Protein AF-A0A5M9TMG5-F1 (afdb_monomer_lite)

Secondary structure (DSSP, 8-state):
-EEE-TTS-EEE----TT-EE-S-SSEEEEETTTEEEE-GGG--TTTTSTT---TTSEEPPP----GGG-----SPPP------

Radius of gyration: 18.09 Å; chains: 1; bounding box: 38×38×43 Å

pLDDT: mean 95.36, std 5.72, range [56.09, 98.25]

Foldseek 3Di:
DWDQDPVRDIDDDDPDQPDWDDCQDQFVDADPPPGTHGDPVSHDPCPVPPPDPCVVTGTDDDDDDDPPPDDDDPDDDDDDDPDD

Sequence (84 aa):
MDITLEDGSIETINSAETFKFSYDGPYRYTDLFTGVKYDARMEKDDYSVAGFDDSTWINVQVKDYDKQRLFAQSHPIKRPITNV

Structure (mmCIF, N/CA/C/O backbone):
data_AF-A0A5M9TMG5-F1
#
_entry.id   AF-A0A5M9TMG5-F1
#
loop_
_atom_site.group_PDB
_atom_site.id
_atom_site.type_symbol
_atom_site.label_atom_id
_atom_site.label_alt_id
_atom_site.label_comp_id
_atom_site.label_asym_id
_atom_site.label_entity_id
_atom_site.label_seq_id
_atom_site.pdbx_PDB_ins_code
_atom_site.Cartn_x
_atom_site.Cartn_y
_atom_site.Cartn_z
_atom_site.occupancy
_atom_site.B_iso_or_equiv
_atom_site.auth_seq_id
_atom_site.auth_comp_id
_atom_site.auth_asym_id
_atom_site.auth_atom_id
_atom_site.pdbx_PDB_model_num
ATOM 1 N N . MET A 1 1 ? -9.296 -1.134 8.801 1.00 95.81 1 MET A N 1
ATOM 2 C CA . MET A 1 1 ? -10.625 -1.332 8.197 1.00 95.81 1 MET A CA 1
ATOM 3 C C . MET A 1 1 ? -11.550 -1.705 9.322 1.00 95.81 1 MET A C 1
ATOM 5 O O . MET A 1 1 ? -11.216 -2.636 10.039 1.00 95.81 1 MET A O 1
ATOM 9 N N . ASP A 1 2 ? -12.657 -0.990 9.457 1.00 97.62 2 ASP A N 1
ATOM 10 C CA . ASP A 1 2 ? -13.658 -1.276 10.480 1.00 97.62 2 ASP A CA 1
ATOM 11 C C . ASP A 1 2 ? -14.869 -1.932 9.822 1.00 97.62 2 ASP A C 1
ATOM 13 O O . ASP A 1 2 ? -15.311 -1.499 8.754 1.00 97.62 2 ASP A O 1
ATOM 17 N N . ILE A 1 3 ? -15.377 -2.985 10.452 1.00 98.12 3 ILE A N 1
ATOM 18 C CA . ILE A 1 3 ? -16.560 -3.733 10.042 1.00 98.12 3 ILE A CA 1
ATOM 19 C C . ILE A 1 3 ? -17.558 -3.637 11.191 1.00 98.12 3 ILE A C 1
ATOM 21 O O . ILE A 1 3 ? -17.274 -4.091 12.295 1.00 98.12 3 ILE A O 1
ATOM 25 N N . THR A 1 4 ? -18.728 -3.055 10.942 1.00 98.25 4 THR A N 1
ATOM 26 C CA . THR A 1 4 ? -19.852 -3.123 11.884 1.00 98.25 4 THR A CA 1
ATOM 27 C C . THR A 1 4 ? -20.636 -4.404 11.626 1.00 98.25 4 THR A C 1
ATOM 29 O O . THR A 1 4 ? -21.113 -4.619 10.511 1.00 98.25 4 THR A O 1
ATOM 32 N N . LEU A 1 5 ? -20.755 -5.248 12.648 1.00 98.00 5 LEU A N 1
ATOM 33 C CA . LEU A 1 5 ? -21.497 -6.505 12.599 1.00 98.00 5 LEU A CA 1
ATOM 34 C C . LEU A 1 5 ? -22.992 -6.277 12.859 1.00 98.00 5 LEU A C 1
ATOM 36 O O . LEU A 1 5 ? -23.415 -5.201 13.285 1.00 98.00 5 LEU A O 1
ATOM 40 N N . GLU A 1 6 ? -23.808 -7.301 12.602 1.00 98.19 6 GLU A N 1
ATOM 41 C CA . GLU A 1 6 ? -25.270 -7.223 12.759 1.00 98.19 6 GLU A CA 1
ATOM 42 C C . GLU A 1 6 ? -25.707 -6.893 14.194 1.00 98.19 6 GLU A C 1
ATOM 44 O O . GLU A 1 6 ? -26.721 -6.226 14.394 1.00 98.19 6 GLU A O 1
ATOM 49 N N . ASP A 1 7 ? -24.929 -7.314 15.194 1.00 97.62 7 ASP A N 1
ATOM 50 C CA . ASP A 1 7 ? -25.172 -7.018 16.610 1.00 97.62 7 ASP A CA 1
ATOM 51 C C . ASP A 1 7 ? -24.702 -5.612 17.039 1.00 97.62 7 ASP A C 1
ATOM 53 O O . ASP A 1 7 ? -24.856 -5.227 18.199 1.00 97.62 7 ASP A O 1
ATOM 57 N N . GLY A 1 8 ? -24.145 -4.833 16.106 1.00 97.75 8 GLY A N 1
ATOM 58 C CA . GLY A 1 8 ? -23.619 -3.489 16.329 1.00 97.75 8 GLY A CA 1
ATOM 59 C C . GLY A 1 8 ? -22.194 -3.441 16.881 1.00 97.75 8 GLY A C 1
ATOM 60 O O . GLY A 1 8 ? -21.656 -2.343 17.048 1.00 97.75 8 GLY A O 1
ATOM 61 N N . SER A 1 9 ? -21.560 -4.585 17.154 1.00 98.06 9 SER A N 1
ATOM 62 C CA . SER A 1 9 ? -20.140 -4.626 17.503 1.00 98.06 9 SER A CA 1
ATOM 63 C C . SER A 1 9 ? -19.262 -4.257 16.300 1.00 98.06 9 SER A C 1
ATOM 65 O O . SER A 1 9 ? -19.687 -4.322 15.144 1.00 98.06 9 SER A O 1
ATOM 67 N N . ILE A 1 10 ? -18.036 -3.805 16.575 1.00 98.19 10 ILE A N 1
ATOM 68 C CA . ILE A 1 10 ? -17.076 -3.398 15.546 1.00 98.19 10 ILE A CA 1
ATOM 69 C C . ILE A 1 10 ? -15.877 -4.336 15.594 1.00 98.19 10 ILE A C 1
ATOM 71 O O . ILE A 1 10 ? -15.225 -4.460 16.632 1.00 98.19 10 ILE A O 1
ATOM 75 N N . GLU A 1 11 ? -15.566 -4.946 14.456 1.00 98.06 11 GLU A N 1
ATOM 76 C CA . GLU A 1 11 ? -14.301 -5.631 14.218 1.00 98.06 11 GLU A CA 1
ATOM 77 C C . GLU A 1 11 ? -13.361 -4.710 13.435 1.00 98.06 11 GLU A C 1
ATOM 79 O O . GLU A 1 11 ? -13.757 -4.094 12.444 1.00 98.06 11 GLU A O 1
ATOM 84 N N . THR A 1 12 ? -12.099 -4.628 13.857 1.00 97.44 12 THR A N 1
ATOM 85 C CA . THR A 1 12 ? -11.088 -3.808 13.186 1.00 97.44 12 THR A CA 1
ATOM 86 C C . THR A 1 12 ? -9.943 -4.670 12.669 1.00 97.44 12 THR A C 1
ATOM 88 O O . THR A 1 12 ? -9.216 -5.296 13.438 1.00 97.44 12 THR A O 1
ATOM 91 N N . ILE A 1 13 ? -9.706 -4.601 11.360 1.00 96.25 13 ILE A N 1
ATOM 92 C CA . ILE A 1 13 ? -8.533 -5.173 10.693 1.00 96.25 13 ILE A CA 1
ATOM 93 C C . ILE A 1 13 ? -7.512 -4.056 10.454 1.00 96.25 13 ILE A C 1
ATOM 95 O O . ILE A 1 13 ? -7.701 -3.194 9.590 1.00 96.25 13 ILE A O 1
ATOM 99 N N . ASN A 1 14 ? -6.430 -4.052 11.231 1.00 94.88 14 ASN A N 1
ATOM 100 C CA . ASN A 1 14 ? -5.351 -3.064 11.144 1.00 94.88 14 ASN A CA 1
ATOM 101 C C . ASN A 1 14 ? -4.156 -3.597 10.353 1.00 94.88 14 ASN A C 1
ATOM 103 O O . ASN A 1 14 ? -3.868 -4.788 10.401 1.00 94.88 14 ASN A O 1
ATOM 107 N N . SER A 1 15 ? -3.408 -2.704 9.697 1.00 94.94 15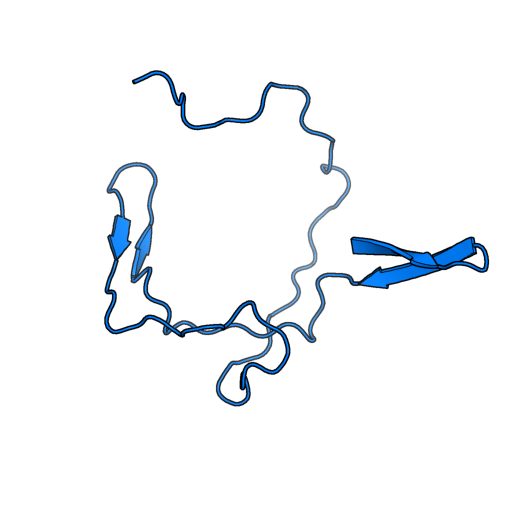 SER A N 1
ATOM 108 C CA . SER A 1 15 ? -2.057 -3.030 9.230 1.00 94.94 15 SER A CA 1
ATOM 109 C C . SER A 1 15 ? -1.167 -3.328 10.439 1.00 94.94 15 SER A C 1
ATOM 111 O O . SER A 1 15 ? -1.005 -2.462 11.302 1.00 94.94 15 SER A O 1
ATOM 113 N N . ALA A 1 16 ? -0.604 -4.530 10.492 1.00 94.81 16 ALA A N 1
ATOM 114 C CA . ALA A 1 16 ? 0.137 -5.050 11.638 1.00 94.81 16 ALA A CA 1
ATOM 115 C C . ALA A 1 16 ? 1.313 -5.929 11.184 1.00 94.81 16 ALA A C 1
ATOM 117 O O . ALA A 1 16 ? 1.503 -6.172 9.993 1.00 94.81 16 ALA A O 1
ATOM 118 N N . GLU A 1 17 ? 2.088 -6.435 12.137 1.00 96.12 17 GLU A N 1
ATOM 119 C CA . GLU A 1 17 ? 3.231 -7.331 11.931 1.00 96.12 17 GLU A CA 1
ATOM 120 C C . GLU A 1 17 ? 2.876 -8.669 11.261 1.00 96.12 17 GLU A C 1
ATOM 122 O O . GLU A 1 17 ? 3.763 -9.365 10.772 1.00 96.12 17 GLU A O 1
ATOM 127 N N . THR A 1 18 ? 1.589 -9.027 11.225 1.00 94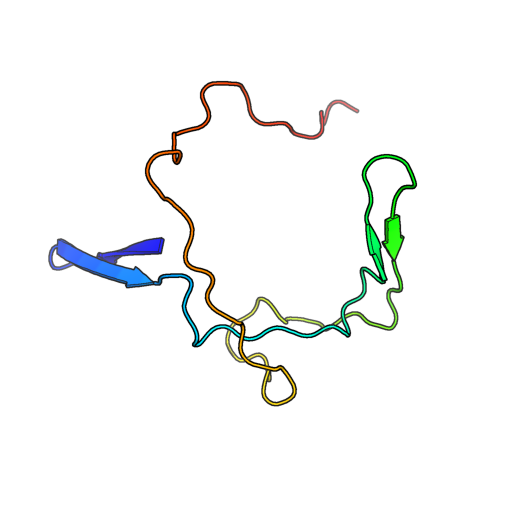.62 18 THR A N 1
ATOM 128 C CA . THR A 1 18 ? 1.078 -10.239 10.570 1.00 94.62 18 THR A CA 1
ATOM 129 C C . THR A 1 18 ? 0.994 -10.118 9.051 1.00 94.62 18 THR A C 1
ATOM 131 O O . THR A 1 18 ? 0.838 -11.130 8.371 1.00 94.62 18 THR A O 1
ATOM 134 N N . PHE A 1 19 ? 1.096 -8.904 8.501 1.00 96.81 19 PHE A N 1
ATOM 135 C CA . PHE A 1 19 ? 1.134 -8.708 7.056 1.00 96.81 19 PHE A CA 1
ATOM 136 C C . PHE A 1 19 ? 2.436 -9.265 6.483 1.00 96.81 19 PHE A C 1
ATOM 138 O O . PHE A 1 19 ? 3.504 -9.149 7.089 1.00 96.81 19 PHE A O 1
ATOM 145 N N . LYS A 1 20 ? 2.361 -9.817 5.274 1.00 97.25 20 LYS A N 1
ATOM 146 C CA . LYS A 1 20 ? 3.525 -10.297 4.531 1.00 97.25 20 LYS A CA 1
ATOM 147 C C . LYS A 1 20 ? 3.812 -9.434 3.312 1.00 97.25 20 LYS A C 1
ATOM 149 O O . LYS A 1 20 ? 2.933 -8.754 2.788 1.00 97.25 20 LYS A O 1
ATOM 154 N N . PHE A 1 21 ? 5.054 -9.476 2.848 1.00 97.00 21 PHE A N 1
ATOM 155 C CA . PHE A 1 21 ? 5.500 -8.810 1.635 1.00 97.00 21 PHE A CA 1
ATOM 156 C C . PHE A 1 21 ? 6.558 -9.639 0.891 1.00 97.00 21 PHE A C 1
ATOM 158 O O . PHE A 1 21 ? 7.193 -10.531 1.457 1.00 97.00 21 PHE A O 1
ATOM 165 N N . SER A 1 22 ? 6.764 -9.318 -0.387 1.00 96.12 22 SER A N 1
ATOM 166 C CA . SER A 1 22 ? 7.806 -9.906 -1.229 1.00 96.12 22 SER A CA 1
ATOM 167 C C . SER A 1 22 ? 8.472 -8.842 -2.103 1.00 96.12 22 SER A C 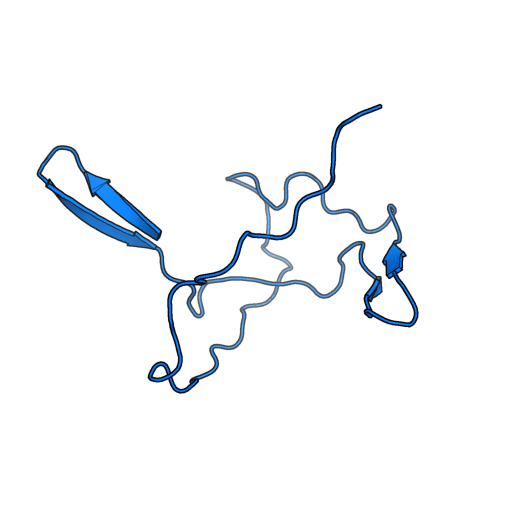1
ATOM 169 O O . SER A 1 22 ? 7.824 -7.897 -2.553 1.00 96.12 22 SER A O 1
ATOM 171 N N . TYR A 1 23 ? 9.772 -9.006 -2.360 1.00 94.88 23 TYR A N 1
ATOM 172 C CA . TYR A 1 23 ? 10.537 -8.190 -3.313 1.00 94.88 23 TYR A CA 1
ATOM 173 C C . TYR A 1 23 ? 10.411 -8.691 -4.769 1.00 94.88 23 TYR A C 1
ATOM 175 O O . TYR A 1 23 ? 10.855 -8.027 -5.714 1.00 94.88 23 TYR A O 1
ATOM 183 N N . ASP A 1 24 ? 9.772 -9.845 -4.970 1.00 94.94 24 ASP A N 1
ATOM 184 C CA . ASP A 1 24 ? 9.669 -10.533 -6.260 1.00 94.94 24 ASP A CA 1
ATOM 185 C C . ASP A 1 24 ? 8.359 -10.217 -6.993 1.00 94.94 24 ASP A C 1
ATOM 187 O O . ASP A 1 24 ? 7.728 -11.098 -7.575 1.00 94.94 24 ASP A O 1
ATOM 191 N N . GLY A 1 25 ? 7.948 -8.946 -6.953 1.00 95.50 25 GLY A N 1
ATOM 192 C CA . GLY A 1 25 ? 6.806 -8.427 -7.708 1.00 95.50 25 GLY A CA 1
ATOM 193 C C . GLY A 1 25 ? 7.181 -7.875 -9.093 1.00 95.50 25 GLY A C 1
ATOM 194 O O . GLY A 1 25 ? 8.363 -7.659 -9.389 1.00 95.50 25 GLY A O 1
ATOM 195 N N . PRO A 1 26 ? 6.189 -7.579 -9.947 1.00 97.31 26 PRO A N 1
ATOM 196 C CA . PRO A 1 26 ? 6.430 -7.175 -11.332 1.00 97.31 26 PRO A CA 1
ATOM 197 C C . PRO A 1 26 ? 6.910 -5.725 -11.490 1.00 97.31 26 PRO A C 1
ATOM 199 O O . PRO A 1 26 ? 7.603 -5.406 -12.457 1.00 97.31 26 PRO A O 1
ATOM 202 N N . TYR A 1 27 ? 6.637 -4.845 -10.522 1.00 96.94 27 TYR A N 1
ATOM 203 C CA . TYR A 1 27 ? 7.219 -3.502 -10.476 1.00 96.94 27 TYR A CA 1
ATOM 204 C C . TYR A 1 27 ? 8.679 -3.576 -10.029 1.00 96.94 27 TYR A C 1
ATOM 206 O O . TYR A 1 27 ? 8.979 -3.727 -8.848 1.00 96.94 27 TYR A O 1
ATOM 214 N N . ARG A 1 28 ? 9.606 -3.467 -10.983 1.00 96.25 28 ARG A N 1
ATOM 215 C CA . ARG A 1 28 ? 11.049 -3.574 -10.710 1.00 96.25 28 ARG A CA 1
ATOM 216 C C . ARG A 1 28 ? 11.646 -2.255 -10.239 1.00 96.25 28 ARG A C 1
ATOM 218 O O . ARG A 1 28 ? 12.647 -2.257 -9.533 1.00 96.25 28 ARG A O 1
ATOM 225 N N . TYR A 1 29 ? 11.039 -1.144 -10.645 1.00 95.56 29 TYR A N 1
ATOM 226 C CA . TYR A 1 29 ? 11.323 0.188 -10.128 1.00 95.56 29 TYR A CA 1
ATOM 227 C C . TYR A 1 29 ? 10.186 1.153 -10.523 1.00 95.56 29 TYR A C 1
ATOM 229 O O . TYR A 1 29 ? 9.581 1.001 -11.590 1.00 95.56 29 TYR A O 1
ATOM 237 N N . THR A 1 30 ? 9.922 2.141 -9.666 1.00 96.81 30 THR A N 1
ATOM 238 C CA . THR A 1 30 ? 8.946 3.221 -9.873 1.00 96.81 30 THR A CA 1
ATOM 239 C C . THR A 1 30 ? 9.507 4.531 -9.319 1.00 96.81 30 THR A C 1
ATOM 241 O O . THR A 1 30 ? 9.825 4.596 -8.132 1.00 96.81 30 THR A O 1
ATOM 244 N N . ASP A 1 31 ? 9.592 5.581 -10.128 1.00 97.56 31 ASP A N 1
ATOM 245 C CA . ASP A 1 31 ? 9.840 6.947 -9.654 1.00 97.56 31 ASP A CA 1
ATOM 246 C C . ASP A 1 31 ? 9.075 7.969 -10.498 1.00 97.56 31 ASP A C 1
ATOM 248 O O . ASP A 1 31 ? 8.726 7.734 -11.655 1.00 97.56 31 ASP A O 1
ATOM 252 N N . LEU A 1 32 ? 8.794 9.112 -9.878 1.00 97.06 32 LEU A N 1
ATOM 253 C CA . LEU A 1 32 ? 7.972 10.168 -10.452 1.00 97.06 32 LEU A CA 1
ATOM 254 C C . LEU A 1 32 ? 8.609 10.830 -11.684 1.00 97.06 32 LEU A C 1
ATOM 256 O O . LEU A 1 32 ? 7.884 11.286 -12.565 1.00 97.06 32 LEU A O 1
ATOM 260 N N . PHE A 1 33 ? 9.938 10.896 -11.751 1.00 97.00 33 PHE A N 1
ATOM 261 C CA . PHE A 1 33 ? 10.676 11.592 -12.803 1.00 97.00 33 PHE A CA 1
ATOM 262 C C . PHE A 1 33 ? 11.218 10.646 -13.868 1.00 97.00 33 PHE A C 1
ATOM 264 O O . PHE A 1 33 ? 11.214 10.993 -15.048 1.00 97.00 33 PHE A O 1
ATOM 271 N N . THR A 1 34 ? 11.688 9.463 -13.472 1.00 97.06 34 THR A N 1
ATOM 272 C CA . THR A 1 34 ? 12.322 8.514 -14.402 1.00 97.06 34 THR A CA 1
ATOM 273 C C . THR A 1 34 ? 11.402 7.364 -14.839 1.00 97.06 34 THR A C 1
ATOM 275 O O . THR A 1 34 ? 11.801 6.530 -15.651 1.00 97.06 34 THR A O 1
ATOM 278 N N . GLY A 1 35 ? 10.145 7.354 -14.377 1.00 97.62 35 GLY A N 1
ATOM 279 C CA . GLY A 1 35 ? 9.088 6.466 -14.857 1.00 97.62 35 GLY A CA 1
ATOM 280 C C . GLY A 1 35 ? 8.987 5.127 -14.122 1.00 97.62 35 GLY A C 1
ATOM 281 O O . GLY A 1 35 ? 9.198 5.019 -12.916 1.00 97.62 35 GLY A O 1
ATOM 282 N N . VAL A 1 36 ? 8.582 4.088 -14.851 1.00 98.12 36 VAL A N 1
ATOM 283 C CA . VAL A 1 36 ? 8.306 2.759 -14.292 1.00 98.12 36 VAL A CA 1
ATOM 284 C C . VAL A 1 36 ? 8.957 1.688 -15.155 1.00 98.12 36 VAL A C 1
ATOM 286 O O . VAL A 1 36 ? 8.858 1.726 -16.380 1.00 98.12 36 VAL A O 1
ATOM 289 N N . LYS A 1 37 ? 9.575 0.694 -14.508 1.00 97.88 37 LYS A N 1
ATOM 290 C CA . LYS A 1 37 ? 9.983 -0.562 -15.144 1.00 97.88 37 LYS A CA 1
ATOM 291 C C . LYS A 1 37 ? 9.134 -1.709 -14.606 1.00 97.88 37 LYS A C 1
ATOM 293 O O . LYS A 1 37 ? 9.207 -2.025 -13.419 1.00 97.88 37 LYS A O 1
ATOM 298 N N . TYR A 1 38 ? 8.384 -2.346 -15.499 1.00 98.19 38 TYR A N 1
ATOM 299 C CA . TYR A 1 38 ? 7.506 -3.474 -15.200 1.00 98.19 38 TYR A CA 1
ATOM 300 C C . TYR A 1 38 ? 7.972 -4.738 -15.935 1.00 98.19 38 TYR A C 1
ATOM 302 O O . TYR A 1 38 ? 8.321 -4.663 -17.112 1.00 98.19 38 TYR A O 1
ATOM 310 N N . ASP A 1 39 ? 7.988 -5.884 -15.254 1.00 98.19 39 ASP A N 1
ATOM 311 C CA . ASP A 1 39 ? 8.286 -7.200 -15.832 1.00 98.19 39 ASP A CA 1
ATOM 312 C C . ASP A 1 39 ? 7.136 -8.172 -15.540 1.00 98.19 39 ASP A C 1
ATOM 314 O O . ASP A 1 39 ? 7.036 -8.715 -14.440 1.00 98.19 39 ASP A O 1
ATOM 318 N N . ALA A 1 40 ? 6.281 -8.405 -16.539 1.00 98.00 40 ALA A N 1
ATOM 319 C CA . ALA A 1 40 ? 5.096 -9.256 -16.408 1.00 98.00 40 ALA A CA 1
ATOM 320 C C . ALA A 1 40 ? 5.428 -10.718 -16.060 1.00 98.00 40 ALA A C 1
ATOM 322 O O . ALA A 1 40 ? 4.613 -11.422 -15.481 1.00 98.00 40 ALA A O 1
ATOM 323 N N . ARG A 1 41 ? 6.654 -11.190 -16.334 1.00 97.31 41 ARG A N 1
ATOM 324 C CA . ARG A 1 41 ? 7.077 -12.560 -15.977 1.00 97.31 41 ARG A CA 1
ATOM 325 C C . ARG A 1 41 ? 7.200 -12.767 -14.465 1.00 97.31 41 ARG A C 1
ATOM 327 O O . ARG A 1 41 ? 7.387 -13.894 -14.019 1.00 97.31 41 ARG A O 1
ATOM 334 N N . MET A 1 42 ? 7.171 -11.681 -13.695 1.00 97.06 42 MET A N 1
ATOM 335 C CA . MET A 1 42 ? 7.232 -11.683 -12.236 1.00 97.06 42 MET A CA 1
ATOM 336 C C . MET A 1 42 ? 5.863 -11.437 -11.589 1.00 97.06 42 MET A C 1
ATOM 338 O O . MET A 1 42 ? 5.795 -11.213 -10.381 1.00 97.06 42 MET A O 1
ATOM 342 N N . GLU A 1 43 ? 4.778 -11.451 -12.365 1.00 97.00 43 GLU A N 1
ATOM 343 C CA . GLU A 1 43 ? 3.427 -11.394 -11.812 1.00 97.00 43 GLU A CA 1
ATOM 344 C C . GLU A 1 43 ? 3.168 -12.583 -10.876 1.00 97.00 43 GLU A C 1
ATOM 346 O O . GLU A 1 43 ? 3.665 -13.698 -11.066 1.00 97.00 43 GLU A O 1
ATOM 351 N N . LYS A 1 44 ? 2.428 -12.300 -9.802 1.00 94.44 44 LYS A N 1
ATOM 352 C CA . LYS A 1 44 ? 1.909 -13.287 -8.859 1.00 94.44 44 LYS A CA 1
ATOM 353 C C . LYS A 1 44 ? 0.399 -13.213 -8.966 1.00 94.44 44 LYS A C 1
ATOM 355 O O . LYS A 1 44 ? -0.205 -12.314 -8.386 1.00 94.44 44 LYS A O 1
ATOM 360 N N . ASP A 1 45 ? -0.172 -14.102 -9.762 1.00 94.06 45 ASP A N 1
ATOM 361 C CA . ASP A 1 45 ? -1.612 -14.128 -9.983 1.00 94.06 45 ASP A CA 1
ATOM 362 C C . ASP A 1 45 ? -2.352 -14.297 -8.651 1.00 94.06 45 ASP A C 1
ATOM 364 O O . ASP A 1 45 ? -1.879 -14.984 -7.743 1.00 94.06 45 ASP A O 1
ATOM 368 N N . ASP A 1 46 ? -3.491 -13.618 -8.527 1.00 95.81 46 ASP A N 1
ATOM 369 C CA . ASP A 1 46 ? -4.417 -13.728 -7.397 1.00 95.81 46 ASP A CA 1
ATOM 370 C C . ASP A 1 46 ? -3.847 -13.408 -6.002 1.00 95.81 46 ASP A C 1
ATOM 372 O O . ASP A 1 46 ? -4.484 -13.711 -4.996 1.00 95.81 46 ASP A O 1
ATOM 376 N N . TYR A 1 47 ? -2.704 -12.715 -5.898 1.00 95.50 47 TYR A N 1
ATOM 377 C CA . TYR A 1 47 ? -2.110 -12.346 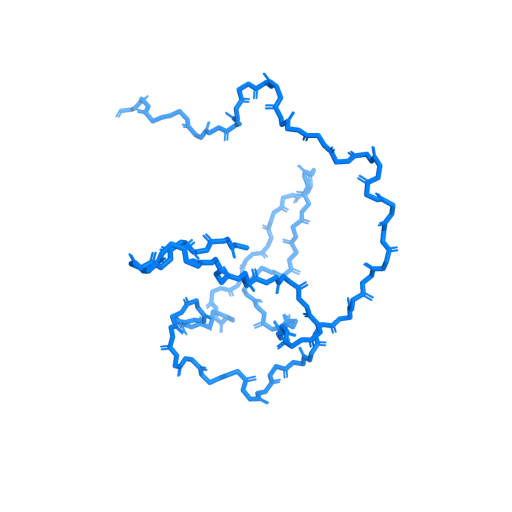-4.599 1.00 95.50 47 TYR A CA 1
ATOM 378 C C . TYR A 1 47 ? -3.038 -11.518 -3.685 1.00 95.50 47 TYR A C 1
ATOM 380 O O . TYR A 1 47 ? -2.817 -11.437 -2.479 1.00 95.50 47 TYR A O 1
ATOM 388 N N . SER A 1 48 ? -4.053 -10.862 -4.257 1.00 95.75 48 SER A N 1
ATOM 389 C CA . SER A 1 48 ? -5.054 -10.058 -3.546 1.00 95.75 48 SER A CA 1
ATOM 390 C C . SER A 1 48 ? -6.349 -10.817 -3.234 1.00 95.75 48 SER A C 1
ATOM 392 O O . SER A 1 48 ? -7.284 -10.231 -2.684 1.00 95.75 48 SER A O 1
ATOM 394 N N . VAL A 1 49 ? -6.423 -12.102 -3.582 1.00 97.56 49 VAL A N 1
ATOM 395 C CA . VAL A 1 49 ? -7.591 -12.962 -3.377 1.00 97.56 49 VAL A CA 1
ATOM 396 C C . VAL A 1 49 ? -7.379 -13.835 -2.140 1.00 97.56 49 VAL A C 1
ATOM 398 O O . VAL A 1 49 ? -6.276 -14.297 -1.847 1.00 97.56 49 VAL A O 1
ATOM 401 N N . ALA A 1 50 ? -8.457 -14.073 -1.389 1.00 96.94 50 ALA A N 1
ATOM 402 C CA . ALA A 1 50 ? -8.419 -14.963 -0.236 1.00 96.94 50 ALA A CA 1
ATOM 403 C C . ALA A 1 50 ? -7.980 -16.381 -0.643 1.00 96.94 50 ALA A C 1
ATOM 405 O O . ALA A 1 50 ? -8.459 -16.928 -1.634 1.00 96.94 50 ALA A O 1
ATOM 406 N N . GLY A 1 51 ? -7.101 -16.986 0.158 1.00 96.31 51 GLY A N 1
ATOM 407 C CA . GLY A 1 51 ? -6.574 -18.330 -0.093 1.00 96.31 51 GLY A CA 1
ATOM 408 C C . GLY A 1 51 ? -5.292 -18.378 -0.930 1.00 96.31 51 GLY A C 1
ATOM 409 O O . GLY A 1 51 ? -4.798 -19.475 -1.179 1.00 96.31 51 GLY A O 1
ATOM 410 N N . PHE A 1 52 ? -4.733 -17.232 -1.331 1.00 97.12 52 PHE A N 1
ATOM 411 C CA . PHE A 1 52 ? -3.400 -17.175 -1.930 1.00 97.12 52 PHE A CA 1
ATOM 412 C C . PHE A 1 52 ? -2.327 -17.758 -0.989 1.00 97.12 52 PHE A C 1
ATOM 414 O O . PHE A 1 52 ? -2.311 -17.459 0.206 1.00 97.12 52 PHE A O 1
ATOM 421 N N . ASP A 1 53 ? -1.418 -18.575 -1.533 1.00 96.44 53 ASP A N 1
ATOM 422 C CA . ASP A 1 53 ? -0.287 -19.135 -0.786 1.00 96.44 53 ASP A CA 1
ATOM 423 C C . ASP A 1 53 ? 0.877 -18.134 -0.713 1.00 96.44 53 ASP A C 1
ATOM 425 O O . ASP A 1 53 ? 1.723 -18.035 -1.605 1.00 96.44 53 ASP A O 1
ATOM 429 N N . ASP A 1 54 ? 0.931 -17.405 0.399 1.00 96.56 54 ASP A N 1
ATOM 430 C CA . ASP A 1 54 ? 1.994 -16.459 0.733 1.00 96.56 54 ASP A CA 1
ATOM 431 C C . ASP A 1 54 ? 3.087 -17.075 1.631 1.00 96.56 54 ASP A C 1
ATOM 433 O O . ASP A 1 54 ? 3.836 -16.358 2.303 1.00 96.56 54 ASP A O 1
ATOM 437 N N . SER A 1 55 ? 3.203 -18.408 1.689 1.00 96.25 55 SER A N 1
ATOM 438 C CA . SER A 1 55 ? 4.152 -19.098 2.581 1.00 96.25 55 SER A CA 1
ATOM 439 C C . SER A 1 55 ? 5.620 -18.737 2.331 1.00 96.25 55 SER A C 1
ATOM 441 O O . SER A 1 55 ? 6.436 -18.812 3.247 1.00 96.25 55 SER A O 1
ATOM 443 N N . THR A 1 56 ? 5.953 -18.307 1.112 1.00 95.75 56 THR A N 1
ATOM 444 C CA . THR A 1 56 ? 7.306 -17.879 0.713 1.00 95.75 56 THR A CA 1
ATOM 445 C C . THR A 1 56 ? 7.578 -16.391 0.953 1.00 95.75 56 THR A C 1
ATOM 447 O O . THR A 1 56 ? 8.713 -15.941 0.795 1.00 95.75 56 THR A O 1
ATOM 450 N N . TRP A 1 57 ? 6.556 -15.613 1.317 1.00 97.56 57 TRP A N 1
ATOM 451 C CA . TRP A 1 57 ? 6.693 -14.191 1.617 1.00 97.56 57 TRP A CA 1
ATOM 452 C C . TRP A 1 57 ? 7.185 -13.986 3.050 1.00 97.56 57 TRP A C 1
ATOM 454 O O . TRP A 1 57 ? 7.072 -14.860 3.910 1.00 97.56 57 TRP A O 1
ATOM 464 N N . ILE A 1 58 ? 7.729 -12.804 3.315 1.00 97.81 58 ILE A N 1
ATOM 465 C CA . ILE A 1 58 ? 8.312 -12.451 4.610 1.00 97.81 58 ILE A CA 1
ATOM 466 C C . ILE A 1 58 ? 7.424 -11.453 5.350 1.00 97.81 58 ILE A C 1
ATOM 468 O O . ILE A 1 58 ? 6.740 -10.645 4.729 1.00 97.81 58 ILE A O 1
ATOM 472 N N . ASN A 1 59 ? 7.433 -11.492 6.682 1.00 97.56 59 ASN A N 1
ATOM 473 C CA . ASN A 1 59 ? 6.646 -10.563 7.495 1.00 97.56 59 ASN A CA 1
ATOM 474 C C . ASN A 1 59 ? 7.127 -9.122 7.314 1.00 97.56 59 ASN A C 1
ATOM 476 O O . ASN A 1 59 ? 8.331 -8.862 7.231 1.00 97.56 59 ASN A O 1
ATOM 480 N N . VAL A 1 60 ? 6.189 -8.177 7.314 1.00 97.75 60 VAL A N 1
ATOM 481 C CA . VAL A 1 60 ? 6.504 -6.746 7.305 1.00 97.75 60 VAL A CA 1
ATOM 482 C C . VAL A 1 60 ? 7.184 -6.319 8.604 1.00 97.75 60 VAL A C 1
ATOM 484 O O . VAL A 1 60 ? 7.028 -6.929 9.661 1.00 97.75 60 VAL A O 1
ATOM 487 N N . GLN A 1 61 ? 7.912 -5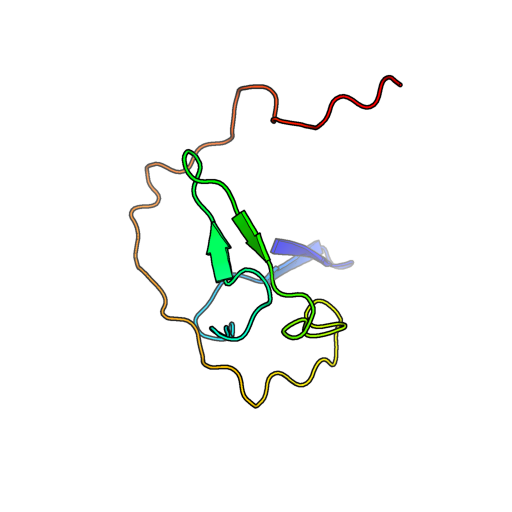.206 8.541 1.00 96.25 61 GLN A N 1
ATOM 488 C CA . GLN A 1 61 ? 8.399 -4.523 9.734 1.00 96.25 61 GLN A CA 1
ATOM 489 C C . GLN A 1 61 ? 7.461 -3.374 10.086 1.00 96.25 61 GLN A C 1
ATOM 491 O O . GLN A 1 61 ? 7.295 -2.441 9.298 1.00 96.25 61 GLN A O 1
ATOM 496 N N . VAL A 1 62 ? 6.890 -3.410 11.288 1.00 96.06 62 VAL A N 1
ATOM 497 C CA . VAL A 1 62 ? 6.097 -2.294 11.806 1.00 96.06 62 VAL A CA 1
ATOM 498 C C . VAL A 1 62 ? 7.024 -1.114 12.089 1.00 96.06 62 VAL A C 1
ATOM 500 O O . VAL A 1 62 ? 8.077 -1.256 12.716 1.00 96.06 62 VAL A O 1
ATOM 503 N N . LYS A 1 63 ? 6.634 0.064 11.605 1.00 95.06 63 LYS A N 1
ATOM 504 C CA . LYS A 1 63 ? 7.311 1.327 11.891 1.00 95.06 63 LYS A CA 1
ATOM 505 C C . LYS A 1 63 ? 6.412 2.184 12.760 1.00 95.06 63 LYS A C 1
ATOM 507 O O . LYS A 1 63 ? 5.246 2.392 12.431 1.00 95.06 63 LYS A O 1
ATOM 512 N N . ASP A 1 64 ? 6.982 2.676 13.852 1.00 93.44 64 ASP A N 1
ATOM 513 C CA . ASP A 1 64 ? 6.318 3.646 14.705 1.00 93.44 64 ASP A CA 1
ATOM 514 C C . ASP A 1 64 ? 6.531 5.049 14.126 1.00 93.44 64 ASP A C 1
ATOM 516 O O . ASP A 1 64 ? 7.661 5.528 14.008 1.00 93.44 64 ASP A O 1
ATOM 520 N N . TYR A 1 65 ? 5.437 5.665 13.691 1.00 92.56 65 TYR A N 1
ATOM 521 C CA . TYR A 1 65 ? 5.407 7.004 13.117 1.00 92.56 65 TYR A CA 1
ATOM 522 C C . TYR A 1 65 ? 4.473 7.881 13.940 1.00 92.56 65 TYR A C 1
ATOM 524 O O . TYR A 1 65 ? 3.419 7.429 14.392 1.00 92.56 65 TYR A O 1
ATOM 532 N N . ASP A 1 66 ? 4.821 9.160 14.065 1.00 94.94 66 ASP A N 1
ATOM 533 C CA . ASP A 1 66 ? 3.960 10.142 14.712 1.00 94.94 66 ASP A CA 1
ATOM 534 C C . ASP A 1 66 ? 2.637 10.313 13.944 1.00 94.94 66 ASP A C 1
ATOM 536 O O . ASP A 1 66 ? 2.602 10.729 12.782 1.00 94.94 66 ASP A O 1
ATOM 540 N N . LYS A 1 67 ? 1.532 10.001 14.625 1.00 94.62 67 LYS A N 1
ATOM 541 C CA . LYS A 1 67 ? 0.173 10.054 14.074 1.00 94.62 67 LYS A CA 1
ATOM 542 C C . LYS A 1 67 ? -0.495 11.420 14.247 1.00 94.62 67 LYS A C 1
ATOM 544 O O . LYS A 1 67 ? -1.578 11.616 13.702 1.00 94.62 67 LYS A O 1
ATOM 549 N N . GLN A 1 68 ? 0.135 12.387 14.925 1.00 97.12 68 GLN A N 1
ATOM 550 C CA . GLN A 1 68 ? -0.414 13.743 15.104 1.00 97.12 68 GLN A CA 1
ATOM 551 C C . GLN A 1 68 ? -0.606 14.497 13.780 1.00 97.12 68 GLN A C 1
ATOM 553 O O . GLN A 1 68 ? -1.323 15.494 13.725 1.00 97.12 68 GLN A O 1
ATOM 558 N N . ARG A 1 69 ? 0.024 14.023 12.700 1.00 94.69 69 ARG A N 1
ATOM 559 C CA . ARG A 1 69 ? -0.022 14.635 11.367 1.00 94.69 69 ARG A CA 1
ATOM 560 C C . ARG A 1 69 ? -0.935 13.906 10.381 1.00 94.69 69 ARG A C 1
ATOM 562 O O . ARG A 1 69 ? -0.854 14.171 9.184 1.00 94.69 69 ARG A O 1
ATOM 569 N N . LEU A 1 70 ? -1.789 12.999 10.853 1.00 95.69 70 LEU A N 1
ATOM 570 C CA . LEU A 1 70 ? -2.810 12.370 10.021 1.00 95.69 70 LEU A CA 1
ATOM 571 C C . LEU A 1 70 ? -4.045 13.272 9.942 1.00 95.69 70 LEU A C 1
ATOM 573 O O . LEU A 1 70 ? -4.654 13.601 10.956 1.00 95.69 70 LEU A O 1
ATOM 577 N N . PHE A 1 71 ? -4.420 13.666 8.728 1.00 96.19 71 PHE A N 1
ATOM 578 C CA . PHE A 1 71 ? -5.613 14.464 8.459 1.00 96.19 71 PHE A CA 1
ATOM 579 C C . PHE A 1 71 ? -6.294 13.991 7.176 1.00 96.19 71 PHE A C 1
ATOM 581 O O . PHE A 1 71 ? -5.649 13.475 6.261 1.00 96.19 71 PHE A O 1
ATOM 588 N N . ALA A 1 72 ? -7.612 14.174 7.104 1.00 97.06 72 ALA A N 1
ATOM 589 C CA . ALA A 1 72 ? -8.374 13.863 5.903 1.00 97.06 72 ALA A CA 1
ATOM 590 C C . ALA A 1 72 ? -7.953 14.783 4.745 1.00 97.06 72 ALA A C 1
ATOM 592 O O . ALA A 1 72 ? -7.801 15.995 4.917 1.00 97.06 72 ALA A O 1
ATOM 593 N N . GLN A 1 73 ? -7.782 14.212 3.551 1.00 96.56 73 GLN A N 1
ATOM 594 C CA . GLN A 1 73 ? -7.473 14.987 2.353 1.00 96.56 73 GLN A CA 1
ATOM 595 C C . GLN A 1 73 ? -8.632 15.941 2.024 1.00 96.56 73 GLN A C 1
ATOM 597 O O . GLN A 1 73 ? -9.763 15.507 1.831 1.00 96.56 73 GLN A O 1
ATOM 602 N N . SER A 1 74 ? -8.338 17.240 1.922 1.00 96.75 74 SER A N 1
ATOM 603 C CA . SER A 1 74 ? -9.337 18.289 1.658 1.00 96.75 74 SER A CA 1
ATOM 604 C C . SER A 1 74 ? -9.522 18.635 0.177 1.00 96.75 74 SER A C 1
ATOM 606 O O . SER A 1 74 ? -10.525 19.235 -0.198 1.00 96.75 74 SER A O 1
ATOM 608 N N . HIS A 1 75 ? -8.559 18.281 -0.674 1.00 96.19 75 HIS A N 1
ATOM 609 C CA . HIS A 1 75 ? -8.579 18.596 -2.102 1.00 96.19 75 HIS A CA 1
ATOM 610 C C . HIS A 1 75 ? -9.111 17.418 -2.928 1.00 96.19 75 HIS A C 1
ATOM 612 O O . HIS A 1 75 ? -8.961 16.269 -2.503 1.00 96.19 75 HIS A O 1
ATOM 618 N N . PRO A 1 76 ? -9.659 17.666 -4.135 1.00 95.81 76 PRO A N 1
ATOM 619 C CA . PRO A 1 76 ? -10.079 16.596 -5.031 1.00 95.81 76 PRO A CA 1
ATOM 620 C C . PRO A 1 76 ? -8.965 15.575 -5.275 1.00 95.81 76 PRO A C 1
ATOM 622 O O . PRO A 1 76 ? -7.814 15.937 -5.544 1.00 95.81 76 PRO A O 1
ATOM 625 N N . ILE A 1 77 ? -9.319 14.292 -5.207 1.00 95.62 77 ILE A N 1
ATOM 626 C CA . ILE A 1 77 ? -8.370 13.212 -5.470 1.00 95.62 77 ILE A CA 1
ATOM 627 C C . ILE A 1 77 ? -7.992 13.175 -6.953 1.00 95.62 77 ILE A C 1
ATOM 629 O O . ILE A 1 77 ? -8.815 13.443 -7.830 1.00 95.62 77 ILE A O 1
ATOM 633 N N . LYS A 1 78 ? -6.735 12.831 -7.246 1.00 94.12 78 LYS A N 1
ATOM 634 C CA . LYS A 1 78 ? -6.270 12.659 -8.626 1.00 94.12 78 LYS A CA 1
ATOM 635 C C . LYS A 1 78 ? -6.895 11.395 -9.218 1.00 94.12 78 LYS A C 1
ATOM 637 O O . LYS A 1 78 ? -6.872 10.342 -8.588 1.00 94.12 78 LYS A O 1
ATOM 642 N N . ARG A 1 79 ? -7.457 11.510 -10.421 1.00 94.75 79 ARG A N 1
ATOM 643 C CA . ARG A 1 79 ? -8.049 10.410 -11.195 1.00 94.75 79 ARG A CA 1
ATOM 644 C C . ARG A 1 79 ? -7.705 10.595 -12.677 1.00 94.75 79 ARG A C 1
ATOM 646 O O . ARG A 1 79 ? -7.568 11.747 -13.100 1.00 94.75 79 ARG A O 1
ATOM 653 N N . PRO A 1 80 ? -7.593 9.514 -13.466 1.00 92.94 80 PRO A N 1
ATOM 654 C CA . PRO A 1 80 ? -7.617 9.618 -14.921 1.00 92.94 80 PRO A CA 1
ATOM 655 C C . PRO A 1 80 ? -8.909 10.307 -15.384 1.00 92.94 80 PRO A C 1
ATOM 657 O O . PRO A 1 80 ? -9.970 10.079 -14.802 1.00 92.94 80 PRO A O 1
ATOM 660 N N . ILE A 1 81 ? -8.832 11.146 -16.419 1.00 90.75 81 ILE A N 1
ATOM 661 C CA . ILE A 1 81 ? -10.021 11.730 -17.053 1.00 90.75 81 ILE A CA 1
ATOM 662 C C . ILE A 1 81 ? -10.447 10.785 -18.173 1.00 90.75 81 ILE A C 1
ATOM 664 O O . ILE A 1 81 ? -9.748 10.654 -19.174 1.00 90.75 81 ILE A O 1
ATOM 668 N N . THR A 1 82 ? -11.586 10.125 -18.001 1.00 83.00 82 THR A N 1
ATOM 669 C CA . THR A 1 82 ? -12.140 9.191 -18.988 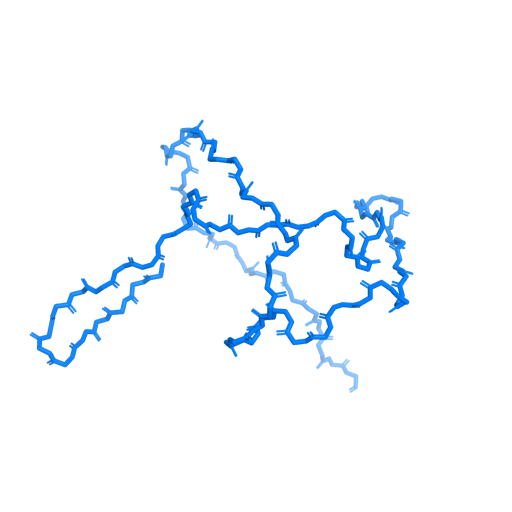1.00 83.00 82 THR A CA 1
ATOM 670 C C . THR A 1 82 ? -13.147 9.919 -19.880 1.00 83.00 82 THR A C 1
ATOM 672 O O . THR A 1 82 ? -14.342 9.682 -19.786 1.00 83.00 82 THR A O 1
ATOM 675 N N . ASN A 1 83 ? -12.669 10.851 -20.707 1.00 67.00 83 ASN A N 1
ATOM 676 C CA . ASN A 1 83 ? -13.441 11.441 -21.806 1.00 67.00 83 ASN A CA 1
ATOM 677 C C . ASN A 1 83 ? -12.651 11.225 -23.099 1.00 67.00 83 ASN A C 1
ATOM 679 O O . ASN A 1 83 ? -11.870 12.091 -23.497 1.00 67.00 83 ASN A O 1
ATOM 683 N N . VAL A 1 84 ? -12.832 10.054 -23.709 1.00 56.09 84 VAL A N 1
ATOM 684 C CA . VAL A 1 84 ? -12.440 9.759 -25.093 1.00 56.09 84 VAL A CA 1
ATOM 685 C C . VAL A 1 84 ? -13.590 9.009 -25.741 1.00 56.09 84 VAL A C 1
ATOM 687 O O . VAL A 1 84 ? -14.104 8.085 -25.072 1.00 56.09 84 VAL A O 1
#